Protein AF-A0A419EQE3-F1 (afdb_monomer_lite)

Sequence (83 aa):
MANGSELIKKIFLEIMKNPKQKGKVIYVVGYNYDSEVFPQLISLHKDGYIFAKLEKDESGSIVQIFVDGLTQKGEKYYRSLAK

Structure (mmCIF, N/CA/C/O backbone):
data_AF-A0A419EQE3-F1
#
_entry.id   AF-A0A419EQE3-F1
#
loop_
_atom_site.group_PDB
_atom_site.id
_atom_site.type_symbol
_atom_site.label_atom_id
_atom_site.label_alt_id
_atom_site.label_comp_id
_atom_site.label_asym_id
_atom_site.label_entity_id
_atom_site.label_seq_id
_atom_site.pdbx_PDB_ins_code
_atom_site.Cartn_x
_atom_site.Cartn_y
_atom_site.Cartn_z
_atom_site.occupancy
_atom_site.B_iso_or_equiv
_atom_site.auth_seq_id
_atom_site.auth_comp_id
_atom_site.auth_asym_id
_atom_site.auth_atom_id
_atom_site.pdbx_PDB_model_num
ATOM 1 N N . MET A 1 1 ? 13.379 -17.594 3.414 1.00 45.50 1 MET A N 1
ATOM 2 C CA . MET A 1 1 ? 12.406 -17.088 2.425 1.00 45.50 1 MET A CA 1
ATOM 3 C C . MET A 1 1 ? 11.581 -16.039 3.143 1.00 45.50 1 MET A C 1
ATOM 5 O O . MET A 1 1 ? 10.836 -16.396 4.044 1.00 45.50 1 MET A O 1
ATOM 9 N N . ALA A 1 2 ? 11.837 -14.756 2.895 1.00 46.53 2 ALA A N 1
ATOM 10 C CA . ALA A 1 2 ? 11.025 -13.702 3.492 1.00 46.53 2 ALA A CA 1
ATOM 11 C C . ALA A 1 2 ? 9.702 -13.669 2.718 1.00 46.53 2 ALA A C 1
ATOM 13 O O . ALA A 1 2 ? 9.701 -13.314 1.549 1.00 46.53 2 ALA A O 1
ATOM 14 N N . ASN A 1 3 ? 8.611 -14.120 3.339 1.00 66.56 3 ASN A N 1
ATOM 15 C CA . ASN A 1 3 ? 7.279 -14.102 2.734 1.00 66.56 3 ASN A CA 1
ATOM 16 C C . ASN A 1 3 ? 6.893 -12.647 2.426 1.00 66.56 3 ASN A C 1
ATOM 18 O O . ASN A 1 3 ? 6.885 -11.828 3.349 1.00 66.56 3 ASN A O 1
ATOM 22 N N . GLY A 1 4 ? 6.517 -12.316 1.186 1.00 65.06 4 GLY A N 1
ATOM 23 C CA . GLY A 1 4 ? 6.115 -10.950 0.811 1.00 65.06 4 GLY A CA 1
ATOM 24 C C . GLY A 1 4 ? 5.026 -10.349 1.719 1.00 65.06 4 GLY A C 1
ATOM 25 O O . GLY A 1 4 ? 5.023 -9.152 2.015 1.00 65.06 4 GLY A O 1
ATOM 26 N N . SER A 1 5 ? 4.159 -11.192 2.289 1.00 72.25 5 SER A N 1
ATOM 27 C CA . SER A 1 5 ? 3.157 -10.794 3.289 1.00 72.25 5 SER A CA 1
ATOM 28 C C . SER A 1 5 ? 3.757 -10.224 4.583 1.00 72.25 5 SER A C 1
ATOM 30 O O . SER A 1 5 ? 3.166 -9.342 5.203 1.00 72.25 5 SER A O 1
ATOM 32 N N . GLU A 1 6 ? 4.922 -10.704 5.019 1.00 77.50 6 GLU A N 1
ATOM 33 C CA . GLU A 1 6 ? 5.600 -10.208 6.221 1.00 77.50 6 GLU A CA 1
ATOM 34 C C . GLU A 1 6 ? 6.224 -8.827 5.980 1.00 77.50 6 GLU A C 1
ATOM 36 O O . GLU A 1 6 ? 6.183 -7.958 6.854 1.00 77.50 6 GLU A O 1
ATOM 41 N N . LEU A 1 7 ? 6.738 -8.595 4.769 1.00 77.88 7 LEU A N 1
ATOM 42 C CA . LEU A 1 7 ? 7.282 -7.304 4.359 1.00 77.88 7 LEU A CA 1
ATOM 43 C C . LEU A 1 7 ? 6.185 -6.236 4.304 1.00 77.88 7 LEU A C 1
ATOM 45 O O . LEU A 1 7 ? 6.353 -5.157 4.866 1.00 77.88 7 LEU A O 1
ATOM 49 N N . ILE A 1 8 ? 5.021 -6.561 3.732 1.00 78.88 8 ILE A N 1
ATOM 50 C CA . ILE A 1 8 ? 3.864 -5.655 3.738 1.00 78.88 8 ILE A CA 1
ATOM 51 C C . ILE A 1 8 ? 3.410 -5.351 5.162 1.00 78.88 8 ILE A C 1
ATOM 53 O O . ILE A 1 8 ? 3.168 -4.190 5.489 1.00 78.88 8 ILE A O 1
ATOM 57 N N . LYS A 1 9 ? 3.374 -6.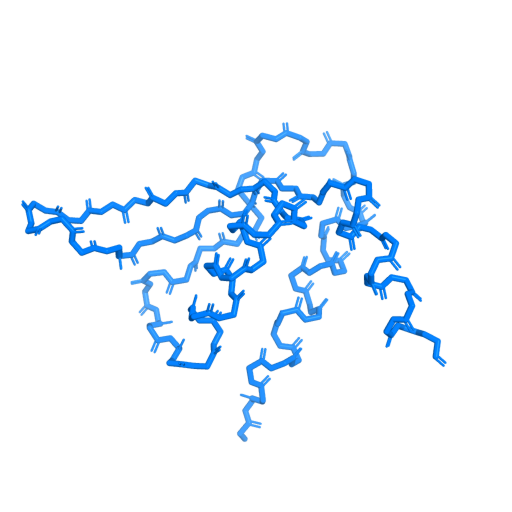347 6.055 1.00 80.50 9 LYS A N 1
ATOM 58 C CA . LYS A 1 9 ? 3.068 -6.084 7.466 1.00 80.50 9 LYS A CA 1
ATOM 59 C C . LYS A 1 9 ? 4.064 -5.115 8.102 1.00 80.50 9 LYS A C 1
ATOM 61 O O . LYS A 1 9 ? 3.642 -4.194 8.797 1.00 80.50 9 LYS A O 1
ATOM 66 N N . LYS A 1 10 ? 5.365 -5.271 7.837 1.00 79.69 10 LYS A N 1
ATOM 67 C CA . LYS A 1 10 ? 6.401 -4.342 8.321 1.00 79.69 10 LYS A CA 1
ATOM 68 C C . LYS A 1 10 ? 6.181 -2.924 7.800 1.00 79.69 10 LYS A C 1
ATOM 70 O O . LYS A 1 10 ? 6.172 -2.007 8.614 1.00 79.69 10 LYS A O 1
ATOM 75 N N . ILE A 1 11 ? 5.909 -2.756 6.503 1.00 78.81 11 ILE A N 1
ATOM 76 C CA . ILE A 1 11 ? 5.594 -1.450 5.900 1.00 78.81 11 ILE A CA 1
ATOM 77 C C . ILE A 1 11 ? 4.415 -0.806 6.635 1.00 78.81 11 ILE A C 1
ATOM 79 O O . ILE A 1 11 ? 4.509 0.320 7.111 1.00 78.81 11 ILE A O 1
ATOM 83 N N . PHE A 1 12 ? 3.316 -1.538 6.807 1.00 80.00 12 PHE A N 1
ATOM 84 C CA . PHE A 1 12 ? 2.127 -1.022 7.484 1.00 80.00 12 PHE A CA 1
ATOM 85 C C . PHE A 1 12 ? 2.390 -0.670 8.954 1.00 80.00 12 PHE A C 1
ATOM 87 O O . PHE A 1 12 ? 1.929 0.371 9.424 1.00 80.00 12 PHE A O 1
ATOM 94 N N . LEU A 1 13 ? 3.159 -1.488 9.679 1.00 80.69 13 LEU A N 1
ATOM 95 C CA . LEU A 1 13 ? 3.574 -1.188 11.052 1.00 80.69 13 LEU A CA 1
ATOM 96 C C . LEU A 1 13 ? 4.423 0.077 11.130 1.00 80.69 13 LEU A C 1
ATOM 98 O O . LEU A 1 13 ? 4.204 0.885 12.028 1.00 80.69 13 LEU A O 1
ATOM 102 N N . GLU A 1 14 ? 5.376 0.259 10.218 1.00 79.56 14 GLU A N 1
ATOM 103 C CA . GLU A 1 14 ? 6.206 1.465 10.162 1.00 79.56 14 GLU A CA 1
ATOM 104 C C . GLU A 1 14 ? 5.362 2.717 9.922 1.00 79.56 14 GLU A C 1
ATOM 106 O O . GLU A 1 14 ? 5.548 3.721 10.618 1.00 79.56 14 GLU A O 1
ATOM 111 N N . ILE A 1 15 ? 4.376 2.629 9.021 1.00 79.06 15 ILE A N 1
ATOM 112 C CA . ILE A 1 15 ? 3.429 3.716 8.758 1.00 79.06 15 ILE A CA 1
ATOM 113 C C . ILE A 1 15 ? 2.601 4.039 10.006 1.00 79.06 15 ILE A C 1
ATOM 115 O O . ILE A 1 15 ? 2.496 5.200 10.402 1.00 79.06 15 ILE A O 1
ATOM 119 N N . MET A 1 16 ? 2.042 3.023 10.668 1.00 76.50 16 MET A N 1
ATOM 120 C CA . MET A 1 16 ? 1.235 3.224 11.876 1.00 76.50 16 MET A CA 1
ATOM 121 C C . MET A 1 16 ? 2.049 3.715 13.077 1.00 76.50 16 MET A C 1
ATOM 123 O O . MET A 1 16 ? 1.505 4.419 13.924 1.00 76.50 16 MET A O 1
ATOM 127 N N . LYS A 1 17 ? 3.335 3.356 13.175 1.00 77.44 17 LYS A N 1
ATOM 128 C CA . LYS A 1 17 ? 4.248 3.885 14.203 1.00 77.44 17 LYS A CA 1
ATOM 129 C C . LYS A 1 17 ? 4.578 5.359 13.967 1.00 77.44 17 LYS A C 1
ATOM 131 O O . LYS A 1 17 ? 4.870 6.073 14.923 1.00 77.44 17 LYS A O 1
ATOM 136 N N . ASN A 1 18 ? 4.497 5.827 12.719 1.00 72.19 18 ASN A N 1
ATOM 137 C CA . ASN A 1 18 ? 4.866 7.182 12.317 1.00 72.19 18 ASN A CA 1
ATOM 138 C C . ASN A 1 18 ? 3.712 7.953 11.639 1.00 72.19 18 ASN A C 1
ATOM 140 O O . ASN A 1 18 ? 3.901 8.519 10.562 1.00 72.19 18 ASN A O 1
ATOM 144 N N . PRO A 1 19 ? 2.532 8.095 12.273 1.00 63.19 19 PRO A N 1
ATOM 145 C CA . PRO A 1 19 ? 1.356 8.705 11.642 1.00 63.19 19 PRO A CA 1
ATOM 146 C C . PRO A 1 19 ? 1.524 10.209 11.355 1.00 63.19 19 PRO A C 1
ATOM 148 O O . PRO A 1 19 ? 0.736 10.799 10.616 1.00 63.19 19 PRO A O 1
ATOM 151 N N . LYS A 1 20 ? 2.550 10.846 11.942 1.00 60.19 20 LYS A N 1
ATOM 152 C CA . LYS A 1 20 ? 2.912 12.253 11.708 1.00 60.19 20 LYS A CA 1
ATOM 153 C C . LYS A 1 20 ? 3.766 12.465 10.450 1.00 60.19 20 LYS A C 1
ATOM 155 O O . LYS A 1 20 ? 3.946 13.609 10.052 1.00 60.19 20 LYS A O 1
ATOM 160 N N . GLN A 1 21 ? 4.265 11.405 9.811 1.00 61.47 21 GLN A N 1
ATOM 161 C CA . GLN A 1 21 ? 5.068 11.486 8.584 1.00 61.47 21 GLN A CA 1
ATOM 162 C C . GLN A 1 21 ? 4.190 11.447 7.319 1.00 61.47 21 GLN A C 1
ATOM 164 O O . GLN A 1 21 ? 4.475 10.715 6.378 1.00 61.47 21 GLN A O 1
ATOM 169 N N . LYS A 1 22 ? 3.102 12.230 7.284 1.00 54.00 22 LYS A N 1
ATOM 170 C CA . LYS A 1 22 ? 2.295 12.370 6.062 1.00 54.00 22 LYS A CA 1
ATOM 171 C C . LYS A 1 22 ? 3.145 13.024 4.965 1.00 54.00 22 LYS A C 1
ATOM 173 O O . LYS A 1 22 ? 3.594 14.151 5.151 1.00 54.00 22 LYS A O 1
ATOM 178 N N . GLY A 1 23 ? 3.338 12.328 3.843 1.00 56.22 23 GLY A N 1
ATOM 179 C CA . GLY A 1 23 ? 4.092 12.827 2.683 1.00 56.22 23 GLY A CA 1
ATOM 180 C C . GLY A 1 23 ? 5.600 12.569 2.728 1.00 56.22 23 GLY A C 1
ATOM 181 O O . GLY A 1 23 ? 6.347 13.201 1.983 1.00 56.22 23 GLY A O 1
ATOM 182 N N . LYS A 1 24 ? 6.065 11.688 3.623 1.00 62.34 24 LYS A N 1
ATOM 183 C CA . LYS A 1 24 ? 7.430 11.166 3.580 1.00 62.34 24 LYS A CA 1
ATOM 184 C C . LYS A 1 24 ? 7.367 9.719 3.130 1.00 62.34 24 LYS A C 1
ATOM 186 O O . LYS A 1 24 ? 6.600 8.939 3.675 1.00 62.34 24 LYS A O 1
ATOM 191 N N . VAL A 1 25 ? 8.210 9.374 2.168 1.00 65.25 25 VAL A N 1
ATOM 192 C CA . VAL A 1 25 ? 8.345 8.021 1.634 1.00 65.25 25 VAL A CA 1
ATOM 193 C C . VAL A 1 25 ? 8.751 7.061 2.752 1.00 65.25 25 VAL A C 1
ATOM 195 O O . VAL A 1 25 ? 9.829 7.199 3.328 1.00 65.25 25 VAL A O 1
ATOM 198 N N . ILE A 1 26 ? 7.898 6.080 3.038 1.00 67.88 26 ILE A N 1
ATOM 199 C CA . ILE A 1 26 ? 8.097 5.077 4.096 1.00 67.88 26 ILE A CA 1
ATOM 200 C C . ILE A 1 26 ? 8.697 3.796 3.511 1.00 67.88 26 ILE A C 1
ATOM 202 O O . ILE A 1 26 ? 9.407 3.068 4.197 1.00 67.88 26 ILE A O 1
ATOM 206 N N . TYR A 1 27 ? 8.458 3.531 2.226 1.00 71.88 27 TYR A N 1
ATOM 207 C CA . TYR A 1 27 ? 8.995 2.359 1.547 1.00 71.88 27 TYR A CA 1
ATOM 208 C C . TYR A 1 27 ? 9.189 2.603 0.049 1.00 71.88 27 TYR A C 1
ATOM 210 O O . TYR A 1 27 ? 8.348 3.266 -0.557 1.00 71.88 27 TYR A O 1
ATOM 218 N N . VAL A 1 28 ? 10.266 2.044 -0.524 1.00 69.12 28 VAL A N 1
ATOM 219 C CA . VAL A 1 28 ? 10.590 2.062 -1.963 1.00 69.12 28 VAL A CA 1
ATOM 220 C C . VAL A 1 28 ? 10.951 0.649 -2.414 1.00 69.12 28 VAL A C 1
ATOM 222 O O . VAL A 1 28 ? 11.933 0.083 -1.944 1.00 69.12 28 VAL A O 1
ATOM 225 N N . VAL A 1 29 ? 10.176 0.078 -3.341 1.00 69.06 29 VAL A N 1
ATOM 226 C CA . VAL A 1 29 ? 10.367 -1.318 -3.797 1.00 69.06 29 VAL A CA 1
ATOM 227 C C . VAL A 1 29 ? 11.369 -1.436 -4.963 1.00 69.06 29 VAL A C 1
ATOM 229 O O . VAL A 1 29 ? 11.904 -2.505 -5.222 1.00 69.06 29 VAL A O 1
ATOM 232 N N . GLY A 1 30 ? 11.659 -0.356 -5.693 1.00 60.69 30 GLY A N 1
ATOM 233 C CA . GLY A 1 30 ? 12.212 -0.474 -7.053 1.00 60.69 30 GLY A CA 1
ATOM 234 C C . GLY A 1 30 ? 13.648 -0.954 -7.236 1.00 60.69 30 GLY A C 1
ATOM 235 O O . GLY A 1 30 ? 14.058 -1.150 -8.372 1.00 60.69 30 GLY A O 1
ATOM 236 N N . TYR A 1 31 ? 14.412 -1.162 -6.162 1.00 54.47 31 TYR A N 1
ATOM 237 C CA . TYR A 1 31 ? 15.756 -1.749 -6.256 1.00 54.47 31 TYR A CA 1
ATOM 238 C C . TYR A 1 31 ? 15.771 -3.269 -6.050 1.00 54.47 31 TYR A C 1
ATOM 240 O O . TYR A 1 31 ? 16.731 -3.925 -6.435 1.00 54.47 31 TYR A O 1
ATOM 248 N N . ASN A 1 32 ? 14.700 -3.833 -5.489 1.00 57.88 32 ASN A N 1
ATOM 249 C CA . ASN A 1 32 ? 14.491 -5.270 -5.361 1.00 57.88 32 ASN A CA 1
ATOM 250 C C . ASN A 1 32 ? 13.051 -5.545 -5.779 1.00 57.88 32 ASN A C 1
ATOM 252 O O . ASN A 1 32 ? 12.145 -5.482 -4.948 1.00 57.88 32 ASN A O 1
ATOM 256 N N . TYR A 1 33 ? 12.842 -5.790 -7.076 1.00 61.59 33 TYR A N 1
ATOM 257 C CA . TYR A 1 33 ? 11.540 -6.206 -7.584 1.00 61.59 33 TYR A CA 1
ATOM 258 C C . TYR A 1 33 ? 11.150 -7.521 -6.909 1.00 61.59 33 TYR A C 1
ATOM 260 O O . TYR A 1 33 ? 11.588 -8.603 -7.295 1.00 61.59 33 TYR A O 1
ATOM 268 N N . ASP A 1 34 ? 10.353 -7.403 -5.857 1.00 70.31 34 ASP A N 1
ATOM 269 C CA . ASP A 1 34 ? 9.769 -8.528 -5.160 1.00 70.31 34 ASP A CA 1
ATOM 270 C C . ASP A 1 34 ? 8.422 -8.815 -5.822 1.00 70.31 34 ASP A C 1
ATOM 272 O O . ASP A 1 34 ? 7.465 -8.040 -5.703 1.00 70.31 34 ASP A O 1
ATOM 276 N N . SER A 1 35 ? 8.379 -9.906 -6.586 1.00 70.69 35 SER A N 1
ATOM 277 C CA . SER A 1 35 ? 7.226 -10.299 -7.397 1.00 70.69 35 SER A CA 1
ATOM 278 C C . SER A 1 35 ? 5.967 -10.573 -6.573 1.00 70.69 35 SER A C 1
ATOM 280 O O . SER A 1 35 ? 4.879 -10.613 -7.143 1.00 70.69 35 SER A O 1
ATOM 282 N N . GLU A 1 36 ? 6.076 -10.719 -5.250 1.00 77.06 36 GLU A N 1
ATOM 283 C CA . GLU A 1 36 ? 4.936 -10.904 -4.356 1.00 77.06 36 GLU A CA 1
ATOM 284 C C . GLU A 1 36 ? 4.464 -9.575 -3.753 1.00 77.06 36 GLU A C 1
ATOM 286 O O . GLU A 1 36 ? 3.259 -9.320 -3.667 1.00 77.06 36 GLU A O 1
ATOM 291 N N . VAL A 1 37 ? 5.393 -8.709 -3.345 1.00 78.31 37 VAL A N 1
ATOM 292 C CA . VAL A 1 37 ? 5.097 -7.433 -2.670 1.00 78.31 37 VAL A CA 1
ATOM 293 C C . VAL A 1 37 ? 4.606 -6.379 -3.656 1.00 78.31 37 VAL A C 1
ATOM 295 O O . VAL A 1 37 ? 3.655 -5.651 -3.364 1.00 78.31 37 VAL A O 1
ATOM 298 N N . PHE A 1 38 ? 5.234 -6.296 -4.830 1.00 80.50 38 PHE A N 1
ATOM 299 C CA . PHE A 1 38 ? 4.929 -5.289 -5.844 1.00 80.50 38 PHE A CA 1
ATOM 300 C C . PHE A 1 38 ? 3.450 -5.308 -6.281 1.00 80.50 38 PHE A C 1
ATOM 302 O O . PHE A 1 38 ? 2.785 -4.272 -6.165 1.00 80.50 38 PHE A O 1
ATOM 309 N N . PRO A 1 39 ? 2.872 -6.451 -6.715 1.00 82.38 39 PRO A N 1
ATOM 310 C CA . PRO A 1 39 ? 1.464 -6.497 -7.110 1.00 82.38 39 PRO A CA 1
ATOM 311 C C . PRO A 1 39 ? 0.510 -6.247 -5.936 1.00 82.38 39 PRO A C 1
ATOM 313 O O . PRO A 1 39 ? -0.520 -5.595 -6.118 1.00 82.38 39 PRO A O 1
ATOM 316 N N . GLN A 1 40 ? 0.855 -6.695 -4.726 1.00 84.31 40 GLN A N 1
ATOM 317 C CA . GLN A 1 40 ? 0.030 -6.461 -3.540 1.00 84.31 40 GLN A CA 1
ATOM 318 C C . GLN A 1 40 ? -0.031 -4.975 -3.170 1.00 84.31 40 GLN A C 1
ATOM 320 O O . GLN A 1 40 ? -1.119 -4.459 -2.920 1.00 84.31 40 GLN A O 1
ATOM 325 N N . LEU A 1 41 ? 1.098 -4.256 -3.187 1.00 84.06 41 LEU A N 1
ATOM 326 C CA . LEU A 1 41 ? 1.118 -2.810 -2.938 1.00 84.06 41 LEU A CA 1
ATOM 327 C C . LEU A 1 41 ? 0.333 -2.036 -4.001 1.00 84.06 41 LEU A C 1
ATOM 329 O O . LEU A 1 41 ? -0.392 -1.103 -3.658 1.00 84.06 41 LEU A O 1
ATOM 333 N N . ILE A 1 42 ? 0.416 -2.445 -5.272 1.00 85.44 42 ILE A N 1
ATOM 334 C CA . ILE A 1 42 ? -0.399 -1.854 -6.343 1.00 85.44 42 ILE A CA 1
ATOM 335 C C . ILE A 1 42 ? -1.887 -2.083 -6.078 1.00 85.44 42 ILE A C 1
ATOM 337 O O . ILE A 1 42 ? -2.667 -1.141 -6.215 1.00 85.44 42 ILE A O 1
ATOM 341 N N . SER A 1 43 ? -2.292 -3.299 -5.693 1.00 88.31 43 SER A N 1
ATOM 342 C CA . SER A 1 43 ? -3.694 -3.580 -5.359 1.00 88.31 43 SER A CA 1
ATOM 343 C C . SER A 1 43 ? -4.148 -2.721 -4.185 1.00 88.31 43 SER A C 1
ATOM 345 O O . SER A 1 43 ? -5.126 -1.995 -4.300 1.00 88.31 43 SER A O 1
ATOM 347 N N . LEU A 1 44 ? -3.373 -2.690 -3.098 1.00 86.75 44 LEU A N 1
ATOM 348 C CA . LEU A 1 44 ? -3.675 -1.887 -1.914 1.00 86.75 44 LEU A CA 1
ATOM 349 C C . LEU A 1 44 ? -3.792 -0.391 -2.232 1.00 86.75 44 LEU A C 1
ATOM 351 O O . LEU A 1 44 ? -4.636 0.296 -1.654 1.00 86.75 44 LEU A O 1
ATOM 355 N N . HIS A 1 45 ? -2.967 0.116 -3.148 1.00 88.06 45 HIS A N 1
ATOM 356 C CA . HIS A 1 45 ? -3.062 1.486 -3.636 1.00 88.06 45 HIS A CA 1
ATOM 357 C C . HIS A 1 45 ? -4.346 1.709 -4.449 1.00 88.06 45 HIS A C 1
ATOM 359 O O . HIS A 1 45 ? -5.101 2.632 -4.146 1.00 88.06 45 HIS A O 1
ATOM 365 N N . LYS A 1 46 ? -4.637 0.840 -5.427 1.00 87.88 46 LYS A N 1
ATOM 366 C CA . LYS A 1 46 ? -5.853 0.911 -6.260 1.00 87.88 46 LYS A CA 1
ATOM 367 C C . LYS A 1 46 ? -7.138 0.800 -5.441 1.00 87.88 46 LYS A C 1
ATOM 369 O O . LYS A 1 46 ? -8.095 1.522 -5.695 1.00 87.88 46 LYS A O 1
ATOM 374 N N . ASP A 1 47 ? -7.136 -0.060 -4.432 1.00 89.50 47 ASP A N 1
ATOM 375 C CA . ASP A 1 47 ? -8.261 -0.279 -3.526 1.00 89.50 47 ASP A CA 1
ATOM 376 C C . ASP A 1 47 ? -8.394 0.827 -2.460 1.00 89.50 47 ASP A C 1
ATOM 378 O O . ASP A 1 47 ? -9.318 0.798 -1.632 1.00 89.50 47 ASP A O 1
ATOM 382 N N . GLY A 1 48 ? -7.472 1.796 -2.451 1.00 86.38 48 GLY A N 1
ATOM 383 C CA . GLY A 1 48 ? -7.483 2.949 -1.557 1.00 86.38 48 GLY A CA 1
ATOM 384 C C . GLY A 1 48 ? -7.155 2.612 -0.104 1.00 86.38 48 GLY A C 1
ATOM 385 O O . GLY A 1 48 ? -7.632 3.296 0.799 1.00 86.38 48 GLY A O 1
ATOM 386 N N . TYR A 1 49 ? -6.382 1.558 0.161 1.00 87.88 49 TYR A 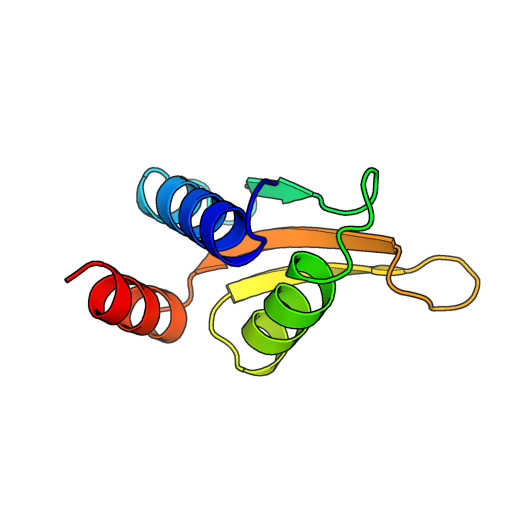N 1
ATOM 387 C CA . TYR A 1 49 ? -5.864 1.255 1.501 1.00 87.88 49 TYR A CA 1
ATOM 388 C C . TYR A 1 49 ? -4.625 2.091 1.836 1.00 87.88 49 TYR A C 1
ATOM 390 O O . TYR A 1 49 ? -4.434 2.463 2.993 1.00 87.88 49 TYR A O 1
ATOM 398 N N . ILE A 1 50 ? -3.801 2.421 0.841 1.00 87.06 50 ILE A N 1
ATOM 399 C CA . ILE A 1 50 ? -2.555 3.169 1.042 1.00 87.06 50 ILE A CA 1
ATOM 400 C C . ILE A 1 50 ? -2.490 4.412 0.157 1.00 87.06 50 ILE A C 1
ATOM 402 O O . ILE A 1 50 ? -2.950 4.411 -0.986 1.00 87.06 50 ILE A O 1
ATOM 406 N N . PHE A 1 51 ? -1.859 5.458 0.679 1.00 85.62 51 PHE A N 1
ATOM 407 C CA . PHE A 1 51 ? -1.348 6.551 -0.133 1.00 85.62 51 PHE A CA 1
ATOM 408 C C . PHE A 1 51 ? 0.007 6.121 -0.674 1.00 85.62 51 PHE A C 1
ATOM 410 O O . PHE A 1 51 ? 0.930 5.877 0.103 1.00 85.62 51 PHE A O 1
ATOM 417 N N . ALA A 1 52 ? 0.105 5.988 -1.994 1.00 85.69 52 ALA A N 1
ATOM 418 C CA . ALA A 1 52 ? 1.359 5.668 -2.644 1.00 85.69 52 ALA A CA 1
ATOM 419 C C . ALA A 1 52 ? 1.516 6.445 -3.951 1.00 85.69 52 ALA A C 1
ATOM 421 O O . ALA A 1 52 ? 0.545 6.637 -4.683 1.00 85.69 52 ALA A O 1
ATOM 422 N N . LYS A 1 53 ? 2.743 6.866 -4.248 1.00 86.06 53 LYS A N 1
ATOM 423 C CA . LYS A 1 53 ? 3.145 7.385 -5.553 1.00 86.06 53 LYS A CA 1
ATOM 424 C C . LYS A 1 53 ? 3.825 6.264 -6.336 1.00 86.06 53 LYS A C 1
ATOM 426 O O . LYS A 1 53 ? 4.715 5.589 -5.829 1.00 86.06 53 LYS A O 1
ATOM 431 N N . LEU A 1 54 ? 3.389 6.058 -7.573 1.00 86.31 54 LEU A N 1
ATOM 432 C CA . LEU A 1 54 ? 3.975 5.083 -8.490 1.00 86.31 54 LEU A CA 1
ATOM 433 C C . LEU A 1 54 ? 4.881 5.837 -9.460 1.00 86.31 54 LEU A C 1
ATOM 435 O O . LEU A 1 54 ? 4.391 6.677 -10.214 1.00 86.31 54 LEU A O 1
ATOM 439 N N . GLU A 1 55 ? 6.177 5.548 -9.449 1.00 85.75 55 GLU A N 1
ATOM 440 C CA . GLU A 1 55 ? 7.092 6.045 -10.474 1.00 85.75 55 GLU A CA 1
ATOM 441 C C . GLU A 1 55 ? 7.277 5.000 -11.559 1.00 85.75 55 GLU A C 1
ATOM 443 O O . GLU A 1 55 ? 7.401 3.798 -11.299 1.00 85.75 55 GLU A O 1
ATOM 448 N N . LYS A 1 56 ? 7.233 5.495 -12.792 1.00 85.38 56 LYS A N 1
ATOM 449 C CA . LYS A 1 56 ? 7.304 4.704 -14.007 1.00 85.38 56 LYS A CA 1
ATOM 450 C C . LYS A 1 56 ? 8.562 5.072 -14.776 1.00 85.38 56 LYS A C 1
ATOM 452 O O . LYS A 1 56 ? 8.985 6.225 -14.715 1.00 85.38 56 LYS A O 1
ATOM 457 N N . ASP A 1 57 ? 9.137 4.106 -15.475 1.00 84.00 57 ASP A N 1
ATOM 458 C CA . ASP A 1 57 ? 10.212 4.367 -16.428 1.00 84.00 57 ASP A CA 1
ATOM 459 C C . ASP A 1 57 ? 9.676 5.021 -17.713 1.00 84.00 57 ASP A C 1
ATOM 461 O O . ASP A 1 57 ? 8.469 5.228 -17.878 1.00 84.00 57 ASP A O 1
ATOM 465 N N . GLU A 1 58 ? 10.580 5.315 -18.648 1.00 86.00 58 GLU A N 1
ATOM 466 C CA . GLU A 1 58 ? 10.257 5.88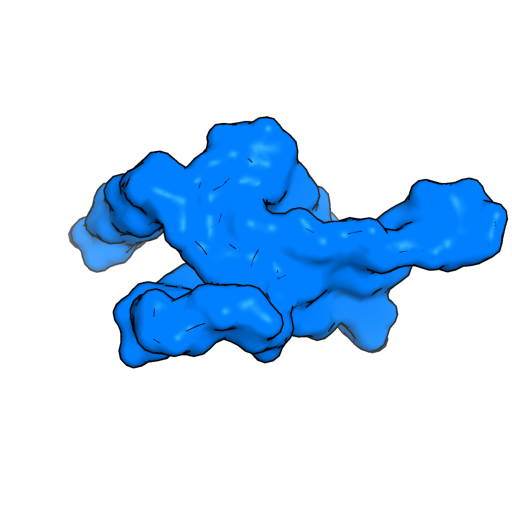9 -19.961 1.00 86.00 58 GLU A CA 1
ATOM 467 C C . GLU A 1 58 ? 9.323 4.991 -20.792 1.00 86.00 58 GLU A C 1
ATOM 469 O O . GLU A 1 58 ? 8.547 5.492 -21.605 1.00 86.00 58 GLU A O 1
ATOM 474 N N . SER A 1 59 ? 9.323 3.678 -20.539 1.00 84.00 59 SER A N 1
ATOM 475 C CA . SER A 1 59 ? 8.409 2.712 -21.163 1.00 84.00 59 SER A CA 1
ATOM 476 C C . SER A 1 59 ? 7.017 2.675 -20.512 1.00 84.00 59 SER A C 1
ATOM 478 O O . SER A 1 59 ? 6.127 1.969 -20.987 1.00 84.00 59 SER A O 1
ATOM 480 N N . GLY A 1 60 ? 6.806 3.400 -19.408 1.00 75.88 60 GLY A N 1
ATOM 481 C CA . GLY A 1 60 ? 5.550 3.426 -18.656 1.00 75.88 60 GLY A CA 1
ATOM 482 C C . GLY A 1 60 ? 5.362 2.271 -17.661 1.00 75.88 60 GLY A C 1
ATOM 483 O O . GLY A 1 60 ? 4.292 2.163 -17.048 1.00 75.88 60 GLY A O 1
ATOM 484 N N . SER A 1 61 ? 6.380 1.433 -17.460 1.00 78.88 61 SER A N 1
ATOM 485 C CA . SER A 1 61 ? 6.394 0.356 -16.469 1.00 78.88 61 SER A CA 1
ATOM 486 C C . SER A 1 61 ? 6.658 0.923 -15.082 1.00 78.88 61 SER A C 1
ATOM 488 O O . SER A 1 61 ? 7.548 1.743 -14.893 1.00 78.88 61 SER A O 1
ATOM 490 N N . ILE A 1 62 ? 5.888 0.490 -14.081 1.00 78.94 62 ILE A N 1
ATOM 491 C CA . ILE A 1 62 ? 6.093 0.932 -12.696 1.00 78.94 62 ILE A CA 1
ATOM 492 C C . ILE A 1 62 ? 7.406 0.329 -12.197 1.00 78.94 62 ILE A C 1
ATOM 494 O O . ILE A 1 62 ? 7.502 -0.886 -12.041 1.00 78.94 62 ILE A O 1
ATOM 498 N N . VAL A 1 63 ? 8.388 1.182 -11.923 1.00 78.50 63 VAL A N 1
ATOM 499 C CA . VAL A 1 63 ? 9.700 0.781 -11.404 1.00 78.50 63 VAL A CA 1
ATOM 500 C C . VAL A 1 63 ? 9.803 0.997 -9.907 1.00 78.50 63 VAL A C 1
ATOM 502 O O . VAL A 1 63 ? 10.465 0.221 -9.235 1.00 78.50 63 VAL A O 1
ATOM 505 N N . GLN A 1 64 ? 9.119 1.996 -9.346 1.00 81.88 64 GLN A N 1
ATOM 506 C CA . GLN A 1 64 ? 9.189 2.312 -7.920 1.00 81.88 64 GLN A CA 1
ATOM 507 C C . GLN A 1 64 ? 7.798 2.621 -7.357 1.00 81.88 64 GLN A C 1
ATOM 509 O O . GLN A 1 64 ? 6.963 3.252 -8.001 1.00 81.88 64 GLN A O 1
ATOM 514 N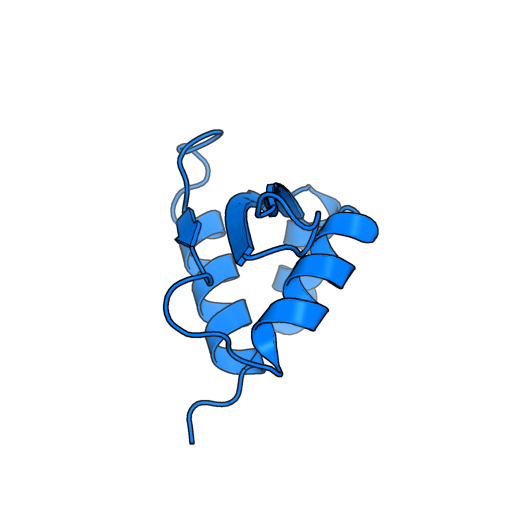 N . ILE A 1 65 ? 7.553 2.166 -6.128 1.00 82.56 65 ILE A N 1
ATOM 515 C CA . ILE A 1 65 ? 6.340 2.456 -5.360 1.00 82.56 65 ILE A CA 1
ATOM 516 C C . ILE A 1 65 ? 6.783 3.140 -4.081 1.00 82.56 65 ILE A C 1
ATOM 518 O O . ILE A 1 65 ? 7.517 2.540 -3.301 1.00 82.56 65 ILE A O 1
ATOM 522 N N . PHE A 1 66 ? 6.320 4.364 -3.881 1.00 82.75 66 PHE A N 1
ATOM 523 C CA . PHE A 1 66 ? 6.599 5.192 -2.722 1.00 82.75 66 PHE A CA 1
ATOM 524 C C . PHE A 1 66 ? 5.364 5.201 -1.843 1.00 82.75 66 PHE A C 1
ATOM 526 O O . PHE A 1 66 ? 4.351 5.760 -2.243 1.00 82.75 66 PHE A O 1
ATOM 533 N N . VAL A 1 67 ? 5.409 4.564 -0.677 1.00 81.69 67 VAL A N 1
ATOM 534 C CA . VAL A 1 67 ? 4.254 4.543 0.234 1.00 81.69 67 VAL A CA 1
ATOM 535 C C . VAL A 1 67 ? 4.367 5.703 1.219 1.00 81.69 67 VAL A C 1
ATOM 537 O O . VAL A 1 67 ? 5.306 5.742 2.005 1.00 81.69 67 VAL A O 1
ATOM 540 N N . ASP A 1 68 ? 3.413 6.630 1.182 1.00 78.81 68 ASP A N 1
ATOM 541 C CA . ASP A 1 68 ? 3.374 7.846 2.009 1.00 78.81 68 ASP A CA 1
ATOM 542 C C . ASP A 1 68 ? 2.500 7.697 3.259 1.00 78.81 68 ASP A C 1
ATOM 544 O O . ASP A 1 68 ? 2.585 8.496 4.194 1.00 78.81 68 ASP A O 1
ATOM 548 N N . GLY A 1 69 ? 1.599 6.713 3.279 1.00 80.88 69 GLY A N 1
ATOM 549 C CA . GLY A 1 69 ? 0.685 6.553 4.400 1.00 80.88 69 GLY A CA 1
ATOM 550 C C . GLY A 1 69 ? -0.397 5.499 4.208 1.00 80.88 69 GLY A C 1
ATOM 551 O O . GLY A 1 69 ? -0.563 4.927 3.132 1.00 80.88 69 GLY A O 1
ATOM 552 N N . LEU A 1 70 ? -1.180 5.283 5.266 1.00 84.25 70 LEU A N 1
ATOM 553 C CA . LEU A 1 70 ? -2.407 4.489 5.234 1.00 84.25 70 LEU A CA 1
ATOM 554 C C . LEU A 1 70 ? -3.623 5.411 5.189 1.00 84.25 70 LEU A C 1
ATOM 556 O O . LEU A 1 70 ? -3.655 6.470 5.820 1.00 84.25 70 LEU A O 1
ATOM 560 N N . THR A 1 71 ? -4.653 4.985 4.470 1.00 85.50 71 THR A N 1
ATOM 561 C CA . THR A 1 71 ? -5.983 5.585 4.584 1.00 85.50 71 THR A CA 1
ATOM 562 C C . THR A 1 71 ? -6.695 5.038 5.826 1.00 85.50 71 THR A C 1
ATOM 564 O O . THR A 1 71 ? -6.277 4.031 6.400 1.00 85.50 71 THR A O 1
ATOM 567 N N . GLN A 1 72 ? -7.830 5.626 6.225 1.00 85.25 72 GLN A N 1
ATOM 568 C CA . GLN A 1 72 ? -8.663 5.030 7.287 1.00 85.25 72 GLN A CA 1
ATOM 569 C C . GLN A 1 72 ? -9.082 3.587 6.960 1.00 85.25 72 GLN A C 1
ATOM 571 O O . GLN A 1 72 ? -9.215 2.757 7.860 1.00 85.25 72 GLN A O 1
ATOM 576 N N . LYS A 1 73 ? -9.285 3.281 5.672 1.00 86.62 73 LYS A N 1
ATOM 577 C CA . LYS A 1 73 ? -9.602 1.933 5.194 1.00 86.62 73 LYS A CA 1
ATOM 578 C C . LYS A 1 73 ? -8.398 1.002 5.378 1.00 86.62 73 LYS A C 1
ATOM 580 O O . LYS A 1 73 ? -8.564 -0.094 5.908 1.00 86.62 73 LYS A O 1
ATOM 585 N N . GLY A 1 74 ? -7.198 1.464 5.009 1.00 85.25 74 GLY A N 1
ATOM 586 C CA . GLY A 1 74 ? -5.915 0.784 5.239 1.00 85.25 74 GLY A CA 1
ATOM 587 C C . GLY A 1 74 ? -5.664 0.445 6.693 1.00 85.25 74 GLY A C 1
ATOM 588 O O . GLY A 1 74 ? -5.345 -0.695 7.022 1.00 85.25 74 GLY A O 1
ATOM 589 N N . GLU A 1 75 ? -5.868 1.424 7.569 1.00 84.94 75 GLU A N 1
ATOM 590 C CA . GLU A 1 75 ? -5.633 1.255 8.997 1.00 84.94 75 GLU A CA 1
ATOM 591 C C . GLU A 1 75 ? -6.597 0.229 9.611 1.00 84.94 75 GLU A C 1
ATOM 593 O O . GLU A 1 75 ? -6.169 -0.659 10.348 1.00 84.94 75 GLU A O 1
ATOM 598 N N . LYS A 1 76 ? -7.892 0.285 9.266 1.00 85.50 76 LYS A N 1
ATOM 599 C CA . LYS A 1 76 ? -8.886 -0.703 9.723 1.00 85.50 76 LYS A CA 1
ATOM 600 C C . LYS A 1 76 ? -8.575 -2.112 9.224 1.00 85.50 76 LYS A C 1
ATOM 602 O O . LYS A 1 76 ? -8.621 -3.055 10.011 1.00 85.50 76 LYS A O 1
ATOM 607 N N . TYR A 1 77 ? -8.249 -2.249 7.939 1.00 83.38 77 TYR A N 1
ATOM 608 C CA . TYR A 1 77 ? -7.882 -3.530 7.339 1.00 83.38 77 TYR A CA 1
ATOM 609 C C . TYR A 1 77 ? -6.673 -4.145 8.041 1.00 83.38 77 TYR A C 1
ATOM 611 O O . TYR A 1 77 ? -6.724 -5.290 8.482 1.00 83.38 77 TYR A O 1
ATOM 619 N N . TYR A 1 78 ? -5.622 -3.353 8.245 1.00 78.44 78 TYR A N 1
ATOM 620 C CA . TYR A 1 78 ? -4.426 -3.826 8.924 1.00 78.44 78 TYR A CA 1
ATOM 621 C C . TYR A 1 78 ? -4.682 -4.205 10.384 1.00 78.44 78 TYR A C 1
ATOM 623 O O . TYR A 1 78 ? -4.271 -5.275 10.826 1.00 78.44 78 TYR A O 1
ATOM 631 N N . ARG A 1 79 ? -5.412 -3.370 11.136 1.00 78.81 79 ARG A N 1
ATOM 632 C CA . ARG A 1 79 ? -5.807 -3.691 12.517 1.00 78.81 79 ARG A CA 1
ATOM 633 C C . ARG A 1 79 ? -6.613 -4.990 12.605 1.00 78.81 79 ARG A C 1
ATOM 635 O O . ARG A 1 79 ? -6.489 -5.691 13.602 1.00 78.81 79 ARG A O 1
ATOM 642 N N . SER A 1 80 ? -7.407 -5.320 11.584 1.00 80.56 80 SER 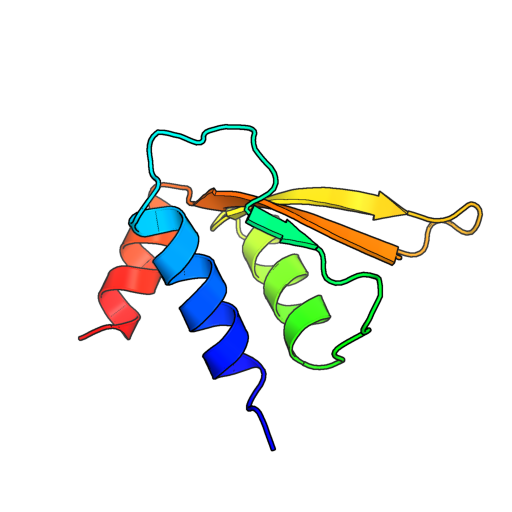A N 1
ATOM 643 C CA . SER A 1 80 ? -8.140 -6.590 11.515 1.00 80.56 80 SER A CA 1
ATOM 644 C C . SER A 1 80 ? -7.237 -7.801 11.265 1.00 80.56 80 SER A C 1
ATOM 646 O O . SER A 1 80 ? -7.607 -8.900 11.655 1.00 80.56 80 SER A O 1
ATOM 648 N N . LEU A 1 81 ? -6.084 -7.616 10.617 1.00 71.06 81 LEU A N 1
ATOM 649 C CA . LEU A 1 81 ? -5.104 -8.673 10.333 1.00 71.06 81 LEU A CA 1
ATOM 650 C C . LEU A 1 81 ? -4.073 -8.876 11.454 1.00 71.06 81 LEU A C 1
ATOM 652 O O . LEU A 1 81 ? -3.331 -9.857 11.431 1.00 71.06 81 LEU A O 1
ATOM 656 N N . ALA A 1 82 ? -3.960 -7.911 12.370 1.00 65.94 82 ALA A N 1
ATOM 657 C CA . ALA A 1 82 ? -3.026 -7.932 13.496 1.00 65.94 82 ALA A CA 1
ATOM 658 C C . ALA A 1 82 ? -3.635 -8.503 14.796 1.00 65.94 82 ALA A C 1
ATOM 660 O O . ALA A 1 82 ? -2.935 -8.552 15.807 1.00 65.94 82 ALA A O 1
ATOM 661 N N . LYS A 1 83 ? -4.920 -8.882 14.774 1.00 57.84 83 LYS A N 1
ATOM 662 C CA . LYS A 1 83 ? -5.602 -9.657 15.822 1.00 57.84 83 LYS A CA 1
ATOM 663 C C . LYS A 1 83 ? -5.453 -11.147 15.553 1.00 57.84 83 LYS A C 1
ATOM 665 O O . LYS A 1 83 ? -5.375 -11.884 16.557 1.00 57.84 83 LYS A O 1
#

pLDDT: mean 76.48, std 10.4, range [45.5, 89.5]

Foldseek 3Di:
DPQLVVVVLVLQVQQVVCVVQQPQFSDKCQVPPDVRNVVVVVVCVVVQQFDWDFDADPVRHGRIIGTRHGDPNNVVVSVVVVD

Secondary structure (DSSP, 8-state):
---HHHHHHHHHHHHHH-TT-TTS--EE-TTS--TTHHHHHHHHHHTTSEEEEEEE-TTS-EEEEEEEEE-HHHHHHHHHH--

Radius of gyration: 12.37 Å; chains: 1; bounding box: 25×30×37 Å

=== Feature glossary ===
The record interleaves many kinds of information about one protein. Here is each kind framed as the question it answers.

Q: What are the backbone torsion angles?
A: φ (phi) and ψ (psi) are the two rotatable backbone dihedrals per residue: φ is the C(i-1)–N–Cα–C torsion, ψ is the N–Cα–C–N(i+1) torsion, both in degrees on (−180°, 180°]. α-helical residues cluster near (−60°, −45°); β-strand residues near (−120°, +130°). A Ramachandran plot is simply a scatter of (φ, ψ) for every residue.

Q: What is the amino-acid chain?
A: This is the polypeptide sequence — one letter per residue, N-terminus first. Length ranges from a few dozen residues for small domains to over a thousand for large multi-domain proteins.

Q: How mobile is each atom in the crystal?
A: For experimental (PDB) structures, the B-factor (temperature factor) quantifies the positional spread of each atom in the crystal — a combination of thermal vibration and static disorder — in units of Å². High B-factors mark flexible loops or poorly resolved regions; low B-factors mark the rigid, well-ordered core.

Q: Are the domains correctly placed relative to each other?
A: Predicted Aligned Error (PAE) is an AlphaFold confidence matrix: entry (i, j) is the expected error in the position of residue j, in ångströms, when the prediction is superimposed on the true structure at residue i. Low PAE within a block of residues means that block is internally rigid and well-predicted; high PAE between two blocks means their relative placement is uncertain even if each block individually is confident.

Q: How confident is the AlphaFold model at each residue?
A: pLDDT is the predicted lDDT-Cα score: AlphaFold's confidence that the local environment of each residue (all inter-atomic distances within 15 Å) is correctly placed. It is a per-residue number between 0 and 100, with higher meaning more reliable.

Q: What family and function is it annotated with?
A: Functional annotations link the protein to curated databases. InterPro entries identify conserved domains and families by matching the sequence against member-database signatures (Pfam, PROSITE, CDD, …). Gene Ontology (GO) terms describe molecular function, biological process, and cellular component in a controlled vocabulary. CATH places the structure in a hierarchical fold classification (Class/Architecture/Topology/Homologous-superfamily). The organism is the source species.

Q: How big and how compact is the whole molecule?
A: Three whole-structure scalars: the radius of gyration (RMS distance of Cα from centroid, in Å), the count of Cα–Cα contacts (pairs closer than 8 Å and separated by more than four residues in sequence — i.e. tertiary, not local, contacts), and the bounding-box dimensions. Together they distinguish compact globular folds from extended fibres or disordered chains.

Q: What known structures does this most resemble?
A: The Foldseek neighbor list gives the closest experimentally determined structures in the PDB, ranked by structural alignment. TM-score near 1 means near-identical fold; near 0.3 means only rough topology match. This is how one finds what a novel AlphaFold prediction most resembles in the solved-structure universe.

Q: Which residues are buried vs exposed?
A: SASA measures how much of the protein is reachable by solvent. It is computed by rolling a water-sized probe over the atom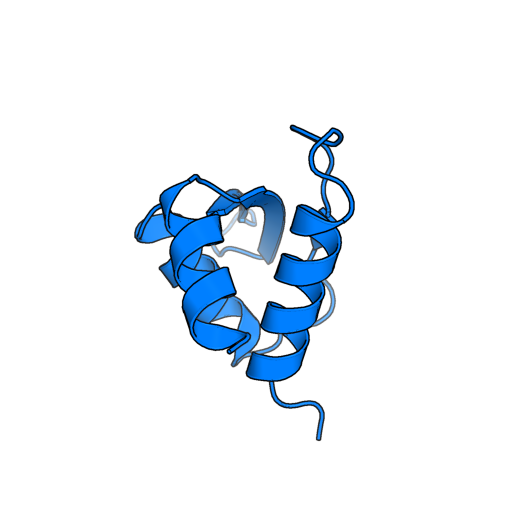ic surface and summing the exposed area (Å²). Per-residue SASA distinguishes core (buried, low SASA) from surface (exposed, high SASA) residues; total SASA is a whole-molecule size measure.

Q: Which residues are in helices, strands, or loops?
A: Eight-state secondary structure (DSSP): H is the canonical α-helix, G the tighter 3₁₀-helix, I the wider π-helix; E/B are β-structure, T and S are turns and bends, and '-' is everything else. DSSP derives these from the pattern of main-chain N–H···O=C hydrogen bonds, not from the sequence.

Q: Where is each backbone atom in 3D?
A: Structure coordinates are given as an mmCIF _atom_site loop: one row per atom with element, residue name, chain id, sequence number, and x/y/z position in Å. Only the four main-chain atoms per residue are included here; side chains are omitted to keep the record compact.

Q: What if only a Cα trace is available?
A: Three-state secondary structure (P-SEA) collapses the eight DSSP classes into helix (a), strand (b), and coil (c). P-SEA assigns these from Cα geometry alone — distances and angles — without requiring backbone oxygens, so it works on any Cα trace.

Q: What do the rendered images show?
A: The six renders are orthographic views along the three Cartesian axes in both directions. Representation (cartoon, sticks, or surface) and color scheme (sequence-rainbow or by-chain) vary across proteins so the training set covers all the common visualization conventions.

Q: What does the local fold look like, residue by residue?
A: Foldseek's 3Di representation compresses backbone geometry into a per-residue letter drawn from a learned twenty-state alphabet. It captures the tertiary interaction pattern around each residue — which residues are packed against it in space, regardless of where they are in sequence.

Q: What do the diagnostic plots show?
A: The contact map is a binary N×N matrix image: pixel (i, j) is dark where Cα_i and Cα_j are within 8 Å and |i−j|>4. Because the |i−j|>4 filter removes local helical contacts, off-diagonal stripes parallel to the main diagonal indicate parallel β-sheets; stripes perpendicular to it indicate antiparallel β-sheets. The Ramachandran plot scatters every residue's (φ, ψ) pair against the sterically allowed regions. The PAE heatmap renders the predicted-aligned-error matrix.